Protein AF-A0A970GCQ2-F1 (afdb_monomer_lite)

Sequence (117 aa):
STNFGVFVTISEGITGLLPKSRVRKNDTFQTGEPVTLMVTAIDKENHRITLDYADRSPVELAEERVRSEEHNYRDQHTEKIRSSNPRRGGRNRSDEEWRKYANQKVNPAADNPFKDL

Radius of gyration: 23.0 Å; chains: 1; bounding box: 54×46×40 Å

Structure (mmCIF, N/CA/C/O backbone):
data_AF-A0A970GCQ2-F1
#
_entry.id   AF-A0A970GCQ2-F1
#
loop_
_atom_site.group_PDB
_atom_site.id
_atom_site.type_symbol
_atom_site.label_atom_id
_atom_site.label_alt_id
_atom_site.label_comp_id
_atom_site.label_asym_id
_atom_site.label_entity_id
_atom_site.label_seq_id
_atom_site.pdbx_PDB_ins_code
_atom_site.Cartn_x
_atom_site.Cartn_y
_atom_site.Cartn_z
_atom_site.occupancy
_atom_site.B_iso_or_equiv
_atom_site.auth_seq_id
_atom_site.auth_comp_id
_atom_site.auth_asym_id
_atom_site.auth_atom_id
_atom_site.pdbx_PDB_model_num
ATOM 1 N N . SER A 1 1 ? 13.503 10.999 2.722 1.00 47.62 1 SER A N 1
ATOM 2 C CA . SER A 1 1 ? 12.325 10.325 2.145 1.00 47.62 1 SER A CA 1
ATOM 3 C C . SER A 1 1 ? 12.273 8.885 2.617 1.00 47.62 1 SER A C 1
ATOM 5 O O . SER A 1 1 ? 13.235 8.152 2.434 1.00 47.62 1 SER A O 1
ATOM 7 N N . THR A 1 2 ? 11.196 8.521 3.303 1.00 50.03 2 THR A N 1
ATOM 8 C CA . THR A 1 2 ? 10.989 7.248 4.010 1.00 50.03 2 THR A CA 1
ATOM 9 C C . THR A 1 2 ? 10.860 6.094 3.001 1.00 50.03 2 THR A C 1
ATOM 11 O O . THR A 1 2 ? 10.045 6.164 2.087 1.00 50.03 2 THR A O 1
ATOM 14 N N . ASN A 1 3 ? 11.668 5.033 3.133 1.00 69.62 3 ASN A N 1
ATOM 15 C CA . ASN A 1 3 ? 11.757 3.900 2.182 1.00 69.62 3 ASN A CA 1
ATOM 16 C C . ASN A 1 3 ? 10.490 3.026 2.068 1.00 69.62 3 ASN A C 1
ATOM 18 O O . ASN A 1 3 ? 10.489 2.034 1.344 1.00 69.62 3 ASN A O 1
ATOM 22 N N . PHE A 1 4 ? 9.426 3.375 2.781 1.00 74.31 4 PHE A N 1
ATOM 23 C CA . PHE A 1 4 ? 8.291 2.498 3.035 1.00 74.31 4 PHE A CA 1
ATOM 24 C C . PHE A 1 4 ? 7.145 2.703 2.034 1.00 74.31 4 PHE A C 1
ATOM 26 O O . PHE A 1 4 ? 6.405 1.759 1.777 1.00 74.31 4 PHE A O 1
ATOM 33 N N . GLY A 1 5 ? 7.038 3.879 1.402 1.00 83.88 5 GLY A N 1
ATOM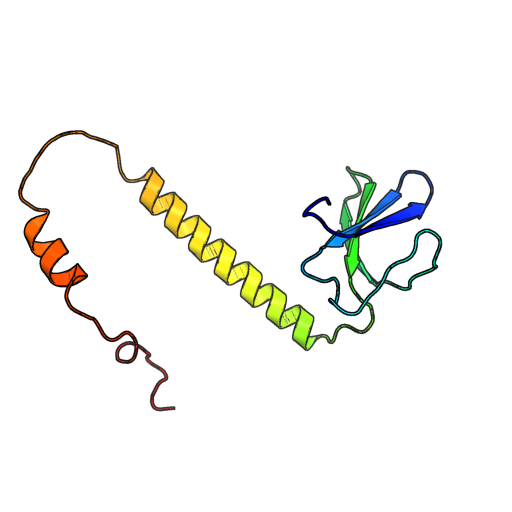 34 C CA . GLY A 1 5 ? 6.011 4.162 0.395 1.00 83.88 5 GLY A CA 1
ATOM 35 C C . GLY A 1 5 ? 5.231 5.447 0.652 1.00 83.88 5 GLY A C 1
ATOM 36 O O . GLY A 1 5 ? 5.770 6.396 1.223 1.00 83.88 5 GLY A O 1
ATOM 37 N N . VAL A 1 6 ? 3.979 5.461 0.196 1.00 87.00 6 VAL A N 1
ATOM 38 C CA . VAL A 1 6 ? 3.041 6.587 0.298 1.00 87.00 6 VAL A CA 1
ATOM 39 C C . VAL A 1 6 ? 2.014 6.283 1.385 1.00 87.00 6 VAL A C 1
ATOM 41 O O . VAL A 1 6 ? 1.444 5.193 1.419 1.00 87.00 6 VAL A O 1
ATOM 44 N N . PHE A 1 7 ? 1.787 7.244 2.276 1.00 88.31 7 PHE A N 1
ATOM 45 C CA . PHE A 1 7 ? 0.778 7.146 3.326 1.00 88.31 7 PHE A CA 1
ATOM 46 C C . PHE A 1 7 ? -0.469 7.916 2.908 1.00 88.31 7 PHE A C 1
ATOM 48 O O . PHE A 1 7 ? -0.369 9.053 2.451 1.00 88.31 7 PHE A O 1
ATOM 55 N N . VAL A 1 8 ? -1.630 7.292 3.077 1.00 87.50 8 VAL A N 1
ATOM 56 C CA . VAL A 1 8 ? -2.932 7.852 2.715 1.00 87.50 8 VAL A CA 1
ATOM 57 C C . VAL A 1 8 ? -3.837 7.781 3.935 1.00 87.50 8 VAL A C 1
ATOM 59 O O . VAL A 1 8 ? -4.020 6.711 4.511 1.00 87.50 8 VAL A O 1
ATOM 62 N N . THR A 1 9 ? -4.418 8.904 4.339 1.00 88.75 9 THR A N 1
ATOM 63 C CA . THR A 1 9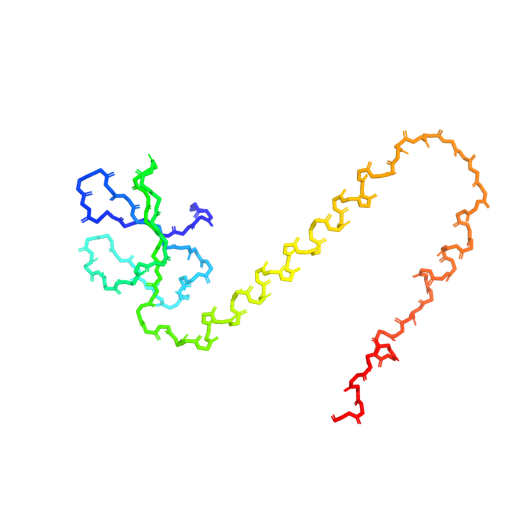 ? -5.422 8.924 5.409 1.00 88.75 9 THR A CA 1
ATOM 64 C C . THR A 1 9 ? -6.776 8.566 4.811 1.00 88.75 9 THR A C 1
ATOM 66 O O . THR A 1 9 ? -7.254 9.267 3.925 1.00 88.75 9 THR A O 1
ATOM 69 N N . ILE A 1 10 ? -7.379 7.468 5.271 1.00 87.06 10 ILE A N 1
ATOM 70 C CA . ILE A 1 10 ? -8.669 6.982 4.747 1.00 87.06 10 ILE A CA 1
ATOM 71 C C . ILE A 1 10 ? -9.822 7.534 5.591 1.00 87.06 10 ILE A C 1
ATOM 73 O O . ILE A 1 10 ? -10.821 8.009 5.061 1.00 87.06 10 ILE A O 1
ATOM 77 N N . SER A 1 11 ? -9.670 7.485 6.914 1.00 85.94 11 SER A N 1
ATOM 78 C CA . SER A 1 11 ? -10.617 8.024 7.892 1.00 85.94 11 SER A CA 1
ATOM 79 C C . SER A 1 11 ? -9.877 8.406 9.173 1.00 85.94 11 SER A C 1
ATOM 81 O O . SER A 1 11 ? -8.693 8.094 9.322 1.00 85.94 11 SER A O 1
ATOM 83 N N . GLU A 1 12 ? -10.561 9.051 10.120 1.00 85.31 12 GLU A N 1
ATOM 84 C CA . GLU A 1 12 ? -9.952 9.407 11.404 1.00 85.31 12 GLU A CA 1
ATOM 85 C C . GLU A 1 12 ? -9.375 8.167 12.104 1.00 85.31 12 GLU A C 1
ATOM 87 O O . GLU A 1 12 ? -10.070 7.177 12.330 1.00 85.31 12 GLU A O 1
ATOM 92 N N . GLY A 1 13 ? -8.069 8.202 12.379 1.00 85.06 13 GLY A N 1
ATOM 93 C CA . GLY A 1 13 ? -7.339 7.108 13.024 1.00 85.06 13 GLY A CA 1
ATOM 94 C C . GLY A 1 13 ? -6.970 5.915 12.131 1.00 85.06 13 GLY A C 1
ATOM 95 O O . GLY A 1 13 ? -6.296 5.013 12.619 1.00 85.06 13 GLY A O 1
ATOM 96 N N . ILE A 1 14 ? -7.345 5.892 10.844 1.00 89.12 14 ILE A N 1
ATOM 97 C CA . ILE A 1 14 ? -7.003 4.795 9.920 1.00 89.12 14 ILE A CA 1
ATOM 98 C C . ILE A 1 14 ? -6.008 5.274 8.867 1.00 89.12 14 ILE A C 1
ATOM 100 O O . ILE A 1 14 ? -6.285 6.187 8.083 1.00 89.12 14 ILE A O 1
ATOM 104 N N . THR A 1 15 ? -4.859 4.597 8.810 1.00 90.00 15 THR A N 1
ATOM 105 C CA . THR A 1 15 ? -3.788 4.921 7.861 1.00 90.00 15 THR A CA 1
ATOM 106 C C . THR A 1 15 ? -3.621 3.816 6.822 1.00 90.00 15 THR A C 1
ATOM 108 O O . THR A 1 15 ? -3.352 2.656 7.142 1.00 90.00 15 THR A O 1
ATOM 111 N N . GLY A 1 16 ? -3.745 4.194 5.556 1.00 90.62 16 GLY A N 1
ATOM 112 C CA . GLY A 1 16 ? -3.386 3.394 4.396 1.00 90.62 16 GLY A CA 1
ATOM 113 C C . GLY A 1 16 ? -1.902 3.533 4.052 1.00 90.62 16 GLY A C 1
ATOM 114 O O . GLY A 1 16 ? -1.356 4.634 4.082 1.00 90.62 16 GLY A O 1
ATOM 115 N N . LEU A 1 17 ? -1.244 2.430 3.700 1.00 91.62 17 LEU A N 1
ATOM 116 C CA . LEU A 1 17 ? 0.119 2.412 3.172 1.00 91.62 17 LEU A CA 1
ATOM 117 C C . LEU A 1 17 ? 0.107 1.807 1.770 1.00 91.62 17 LEU A C 1
ATOM 119 O O . LEU A 1 17 ? -0.298 0.657 1.595 1.00 91.62 17 LEU A O 1
ATOM 123 N N . LEU A 1 18 ? 0.614 2.560 0.799 1.00 89.00 18 LEU A N 1
ATOM 124 C CA . LEU A 1 18 ? 0.946 2.079 -0.535 1.00 89.00 18 LEU A CA 1
ATOM 125 C C . LEU A 1 18 ? 2.466 1.852 -0.610 1.00 89.00 18 LEU A C 1
ATOM 127 O O . LEU A 1 18 ? 3.226 2.825 -0.620 1.00 89.00 18 LEU A O 1
ATOM 131 N N . PRO A 1 19 ? 2.940 0.594 -0.637 1.00 87.69 19 PRO A N 1
ATOM 132 C CA . PRO A 1 19 ? 4.362 0.278 -0.696 1.00 87.69 19 PRO A CA 1
ATOM 133 C C . PRO A 1 19 ? 5.074 0.925 -1.886 1.00 87.69 19 PRO A C 1
ATOM 135 O O . PRO A 1 19 ? 4.571 0.912 -3.009 1.00 87.69 19 PRO A O 1
ATOM 138 N N . LYS A 1 20 ? 6.308 1.403 -1.676 1.00 85.19 20 LYS A N 1
ATOM 139 C CA . LYS A 1 20 ? 7.137 1.977 -2.755 1.00 85.19 20 LYS A CA 1
ATOM 140 C C . LYS A 1 20 ? 7.380 0.997 -3.912 1.00 85.19 20 LYS A C 1
ATOM 142 O O . LYS A 1 20 ? 7.549 1.438 -5.041 1.00 85.19 20 LYS A O 1
ATOM 147 N N . SER A 1 21 ? 7.405 -0.311 -3.642 1.00 82.19 21 SER A N 1
ATOM 148 C CA . SER A 1 21 ? 7.535 -1.345 -4.679 1.00 82.19 21 SER A CA 1
ATOM 149 C C . SER A 1 21 ? 6.366 -1.353 -5.664 1.00 82.19 21 SER A C 1
ATOM 151 O O . SER A 1 21 ? 6.539 -1.797 -6.795 1.00 82.19 21 SER A O 1
ATOM 153 N N . ARG A 1 22 ? 5.198 -0.862 -5.235 1.00 80.00 22 ARG A N 1
ATOM 154 C CA . ARG A 1 22 ? 3.969 -0.820 -6.030 1.00 80.00 22 ARG A CA 1
ATOM 155 C C . ARG A 1 22 ? 3.785 0.521 -6.728 1.00 80.00 22 ARG A C 1
ATOM 157 O O . ARG A 1 22 ? 3.209 0.558 -7.806 1.00 80.00 22 ARG A O 1
ATOM 164 N N . VAL A 1 23 ? 4.306 1.604 -6.148 1.00 83.44 23 VAL A N 1
ATOM 165 C CA . VAL A 1 23 ? 4.251 2.952 -6.733 1.00 83.44 23 VAL A CA 1
ATOM 166 C C . VAL A 1 23 ? 4.933 2.982 -8.100 1.00 83.44 23 VAL A C 1
ATOM 168 O O . VAL A 1 23 ? 6.131 2.707 -8.228 1.00 83.44 23 VAL A O 1
ATOM 171 N N . ARG A 1 24 ? 4.177 3.368 -9.130 1.00 81.50 24 ARG A N 1
ATOM 172 C CA . ARG A 1 24 ? 4.719 3.575 -10.475 1.00 81.50 24 ARG A CA 1
ATOM 173 C C . ARG A 1 24 ? 5.614 4.810 -10.472 1.00 81.50 24 ARG A C 1
ATOM 175 O O . ARG A 1 24 ? 5.263 5.842 -9.920 1.00 81.50 24 ARG A O 1
ATOM 182 N N . LYS A 1 25 ? 6.771 4.735 -11.137 1.00 73.75 25 LYS A N 1
ATOM 183 C CA . LYS A 1 25 ? 7.730 5.860 -11.210 1.00 73.75 25 LYS A CA 1
ATOM 184 C C . LYS A 1 25 ? 7.146 7.127 -11.849 1.00 73.75 25 LYS A C 1
ATOM 186 O O . LYS A 1 25 ? 7.670 8.206 -11.610 1.00 73.75 25 LYS A O 1
ATOM 191 N N . ASN A 1 26 ? 6.108 6.966 -12.667 1.00 77.31 26 ASN A N 1
ATOM 192 C CA . ASN A 1 26 ? 5.427 8.060 -13.351 1.00 77.31 26 ASN A CA 1
ATOM 193 C C . ASN A 1 26 ? 4.252 8.624 -12.541 1.00 77.31 26 ASN A C 1
ATOM 195 O O . ASN A 1 26 ? 3.751 9.687 -12.897 1.00 77.31 26 ASN A O 1
ATOM 199 N N . ASP A 1 27 ? 3.816 7.943 -11.475 1.00 73.75 27 ASP A N 1
ATOM 200 C CA . ASP A 1 27 ? 2.761 8.479 -10.623 1.00 73.75 27 ASP A CA 1
ATOM 201 C C . ASP A 1 27 ? 3.329 9.544 -9.703 1.00 73.75 27 ASP A C 1
ATOM 203 O O . ASP A 1 27 ? 4.262 9.320 -8.927 1.00 73.75 27 ASP A O 1
ATOM 207 N N . THR A 1 28 ? 2.731 10.724 -9.802 1.00 72.94 28 THR A N 1
ATOM 208 C CA . THR A 1 28 ? 3.040 11.856 -8.943 1.00 72.94 28 THR A CA 1
ATOM 209 C C . THR A 1 28 ? 1.852 12.069 -8.030 1.00 72.94 28 THR A C 1
ATOM 211 O O . THR A 1 28 ? 0.811 12.531 -8.473 1.00 72.94 28 THR A O 1
ATOM 214 N N . PHE A 1 29 ? 2.008 11.726 -6.755 1.00 78.06 29 PHE A N 1
ATOM 215 C CA . PHE A 1 29 ? 0.976 11.969 -5.754 1.00 78.06 29 PHE A CA 1
ATOM 216 C C . PHE A 1 29 ? 1.143 13.367 -5.164 1.00 78.06 29 PHE A C 1
ATOM 218 O O . PHE A 1 29 ? 2.224 13.699 -4.665 1.00 78.06 29 PHE A O 1
ATOM 225 N N . GLN A 1 30 ? 0.080 14.171 -5.190 1.00 78.19 30 GLN A N 1
ATOM 226 C CA . GLN A 1 30 ? 0.031 15.454 -4.492 1.00 78.19 30 GLN A CA 1
ATOM 227 C C . GLN A 1 30 ? -0.775 15.345 -3.197 1.00 78.19 30 GLN A C 1
ATOM 229 O O . GLN A 1 30 ? -1.793 14.656 -3.116 1.00 78.19 30 GLN A O 1
ATOM 234 N N . THR A 1 31 ? -0.323 16.044 -2.155 1.00 79.94 31 THR A N 1
ATOM 235 C CA . THR A 1 31 ? -1.047 16.101 -0.883 1.00 79.94 31 THR A CA 1
ATOM 236 C C . THR A 1 31 ? -2.417 16.741 -1.096 1.00 79.94 31 THR A C 1
ATOM 238 O O . THR A 1 31 ? -2.499 17.892 -1.515 1.00 79.94 31 THR A O 1
ATOM 241 N N . GLY A 1 32 ? -3.482 16.004 -0.774 1.00 81.88 32 GLY A N 1
ATOM 242 C CA . GLY A 1 32 ? -4.867 16.461 -0.923 1.00 81.88 32 GLY A CA 1
ATOM 243 C C . GLY A 1 32 ? -5.561 15.997 -2.206 1.00 81.88 32 GLY A C 1
ATOM 244 O O . GLY A 1 32 ? -6.746 16.272 -2.371 1.00 81.88 32 GLY A O 1
ATOM 245 N N . GLU A 1 33 ? -4.869 15.274 -3.088 1.00 84.19 33 GLU A N 1
ATOM 246 C CA . GLU A 1 33 ? -5.492 14.677 -4.268 1.00 84.19 33 GLU A CA 1
ATOM 247 C C . GLU A 1 33 ? -6.247 13.384 -3.900 1.00 84.19 33 GLU A C 1
ATOM 249 O O . GLU A 1 33 ? -5.679 12.504 -3.242 1.00 84.19 33 GLU A O 1
ATOM 254 N N . PRO A 1 34 ? -7.523 13.237 -4.302 1.00 82.81 34 PRO A N 1
ATOM 255 C CA . PRO A 1 34 ? -8.251 11.992 -4.112 1.00 82.81 34 PRO A CA 1
ATOM 256 C C . PRO A 1 34 ? -7.747 10.927 -5.095 1.00 82.81 34 PRO A C 1
ATOM 258 O O . PRO A 1 34 ? -7.767 11.124 -6.306 1.00 82.81 34 PRO A O 1
ATOM 261 N N . VAL A 1 35 ? -7.350 9.763 -4.577 1.00 82.69 35 VAL A N 1
ATOM 262 C CA . VAL A 1 35 ? -6.863 8.630 -5.380 1.00 82.69 35 VAL A CA 1
ATOM 263 C C . VAL A 1 35 ? -7.737 7.407 -5.126 1.00 82.69 35 VAL A C 1
ATOM 265 O O . VAL A 1 35 ? -8.098 7.115 -3.986 1.00 82.69 35 VAL A O 1
ATOM 268 N N . THR A 1 36 ? -8.058 6.667 -6.188 1.00 85.69 36 THR A N 1
ATOM 269 C CA . THR A 1 36 ? -8.779 5.392 -6.082 1.00 85.69 36 THR A CA 1
ATOM 270 C C . THR A 1 36 ? -7.785 4.239 -6.008 1.00 85.69 36 THR A C 1
ATOM 272 O O . THR A 1 36 ? -7.032 4.004 -6.949 1.00 85.69 36 THR A O 1
ATOM 275 N N . LEU A 1 37 ? -7.790 3.513 -4.890 1.00 88.12 37 LEU A N 1
ATOM 276 C CA . LEU A 1 37 ? -6.912 2.371 -4.632 1.00 88.12 37 LEU A CA 1
ATOM 277 C C . LEU A 1 37 ? -7.734 1.164 -4.170 1.00 88.12 37 LEU A C 1
ATOM 279 O O . LEU A 1 37 ? -8.844 1.303 -3.657 1.00 88.12 37 LEU A O 1
ATOM 283 N N . MET A 1 38 ? -7.169 -0.028 -4.328 1.00 89.50 38 MET A N 1
ATOM 284 C CA . MET A 1 38 ? -7.735 -1.288 -3.865 1.00 89.50 38 MET A CA 1
ATOM 285 C C . MET A 1 38 ? -7.106 -1.714 -2.535 1.00 89.50 38 MET A C 1
ATOM 287 O O . MET A 1 38 ? -5.897 -1.606 -2.324 1.00 89.50 38 MET A O 1
ATOM 291 N N . VAL A 1 39 ? -7.928 -2.243 -1.630 1.00 89.88 39 VAL A N 1
ATOM 292 C CA . VAL A 1 39 ? -7.466 -2.802 -0.355 1.00 89.88 39 VAL A CA 1
ATOM 293 C C . VAL A 1 39 ? -6.962 -4.228 -0.570 1.00 89.88 39 VAL A C 1
ATOM 295 O O . VAL A 1 39 ? -7.707 -5.087 -1.031 1.00 89.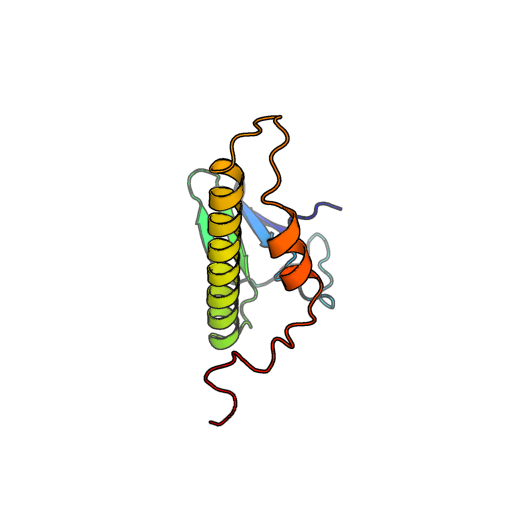88 39 VAL A O 1
ATOM 298 N N . THR A 1 40 ? -5.706 -4.489 -0.201 1.00 88.31 40 THR A N 1
ATOM 299 C CA . THR A 1 40 ? -5.087 -5.825 -0.322 1.00 88.31 40 THR A CA 1
ATOM 300 C C . THR A 1 40 ? -4.969 -6.558 1.007 1.00 88.31 40 THR A C 1
ATOM 302 O O . THR A 1 40 ? -5.103 -7.778 1.044 1.00 88.31 40 THR A O 1
ATOM 305 N N . ALA A 1 41 ? -4.742 -5.834 2.102 1.00 88.56 41 ALA A N 1
ATOM 306 C CA . ALA A 1 41 ? -4.698 -6.407 3.442 1.00 88.56 41 ALA A CA 1
ATOM 307 C C . ALA A 1 41 ? -5.203 -5.398 4.474 1.00 88.56 41 ALA A C 1
ATOM 309 O O . ALA A 1 41 ? -4.993 -4.191 4.327 1.00 88.56 41 ALA A O 1
ATOM 310 N N . ILE A 1 42 ? -5.844 -5.905 5.526 1.00 90.25 42 ILE A N 1
ATOM 311 C CA . ILE A 1 42 ? -6.381 -5.110 6.630 1.00 90.25 42 ILE A CA 1
ATOM 312 C C . ILE A 1 42 ? -5.761 -5.622 7.925 1.00 90.25 42 ILE A C 1
ATOM 314 O O . ILE A 1 42 ? -5.935 -6.786 8.278 1.00 90.25 42 ILE A O 1
ATOM 318 N N . ASP A 1 43 ? -5.081 -4.734 8.639 1.00 91.00 43 ASP A N 1
ATOM 319 C CA . ASP A 1 43 ? -4.569 -4.957 9.984 1.00 91.00 43 ASP A CA 1
ATOM 320 C C . ASP A 1 43 ? -5.417 -4.135 10.963 1.00 91.00 43 ASP A C 1
ATOM 322 O O . ASP A 1 43 ? -5.302 -2.909 11.056 1.00 91.00 43 ASP A O 1
ATOM 326 N N . LYS A 1 44 ? -6.326 -4.827 11.657 1.00 89.50 44 LYS A N 1
ATOM 327 C CA . LYS A 1 44 ? -7.275 -4.206 12.588 1.00 89.50 44 LYS A CA 1
ATOM 328 C C . LYS A 1 44 ? -6.631 -3.801 13.910 1.00 89.50 44 LYS A C 1
ATOM 330 O O . LYS A 1 44 ? -7.140 -2.888 14.543 1.00 89.50 44 LYS A O 1
ATOM 335 N N . GLU A 1 45 ? -5.552 -4.462 14.320 1.00 90.88 45 GLU A N 1
ATOM 336 C CA . GLU A 1 45 ? -4.891 -4.192 15.602 1.00 90.88 45 GLU A CA 1
ATOM 337 C C . GLU A 1 45 ? -4.105 -2.886 15.532 1.00 90.88 45 GLU A C 1
ATOM 339 O O . GLU A 1 45 ? -4.165 -2.063 16.441 1.00 90.88 45 GLU A O 1
ATOM 344 N N . ASN A 1 46 ? -3.420 -2.664 14.409 1.00 87.75 46 ASN A N 1
ATOM 345 C CA . ASN A 1 46 ? -2.633 -1.455 14.189 1.00 87.75 46 ASN A CA 1
ATOM 346 C C . ASN A 1 46 ? -3.404 -0.351 13.452 1.00 87.75 46 ASN A C 1
ATOM 348 O O . ASN A 1 46 ? -2.827 0.698 13.172 1.00 87.75 46 ASN A O 1
ATOM 352 N N . HIS A 1 47 ? -4.676 -0.576 13.104 1.00 88.25 47 HIS A N 1
ATOM 353 C CA . HIS A 1 47 ? -5.487 0.333 12.281 1.00 88.25 47 HIS A CA 1
ATOM 354 C C . HIS A 1 47 ? -4.808 0.699 10.946 1.00 88.25 47 HIS A C 1
ATOM 356 O O . HIS A 1 47 ? -4.856 1.841 10.474 1.00 88.25 47 HIS A O 1
ATOM 362 N N . ARG A 1 48 ? -4.148 -0.291 10.330 1.00 89.56 48 ARG A N 1
ATOM 363 C CA . ARG A 1 48 ? -3.368 -0.130 9.099 1.00 89.56 48 ARG A CA 1
ATOM 364 C C . ARG A 1 48 ? -4.002 -0.885 7.950 1.00 89.56 48 ARG A C 1
ATOM 366 O O . ARG A 1 48 ? -4.394 -2.041 8.074 1.00 89.56 48 ARG A O 1
ATOM 373 N N . ILE A 1 49 ? -4.048 -0.240 6.793 1.00 91.69 49 ILE A N 1
ATOM 374 C CA . ILE A 1 49 ? -4.570 -0.846 5.570 1.00 91.69 49 ILE A CA 1
ATOM 375 C C . ILE A 1 49 ? -3.469 -0.843 4.520 1.00 91.69 49 ILE A C 1
ATOM 377 O O . ILE A 1 49 ? -2.833 0.178 4.274 1.00 91.69 49 ILE A O 1
ATOM 381 N N . THR A 1 50 ? -3.225 -1.992 3.897 1.00 90.75 50 THR A N 1
ATOM 382 C CA . THR A 1 50 ? -2.278 -2.083 2.785 1.00 90.75 50 THR A CA 1
ATOM 383 C C . THR A 1 50 ? -3.023 -1.885 1.477 1.00 90.75 50 THR A C 1
ATOM 385 O O . THR A 1 50 ? -3.944 -2.641 1.149 1.00 90.75 50 THR A O 1
ATOM 388 N N . LEU A 1 51 ? -2.618 -0.859 0.740 1.00 90.38 51 LEU A N 1
ATOM 389 C CA . LEU A 1 51 ? -3.254 -0.429 -0.496 1.00 90.38 51 LEU A CA 1
ATOM 390 C C . LEU A 1 51 ? -2.456 -0.897 -1.717 1.00 90.38 51 LEU A C 1
ATOM 392 O O . LEU A 1 51 ? -1.253 -1.175 -1.643 1.00 90.38 51 LEU A O 1
ATOM 396 N N . ASP A 1 52 ? -3.150 -1.004 -2.841 1.00 88.81 52 ASP A N 1
ATOM 397 C CA . ASP A 1 52 ? -2.584 -1.289 -4.154 1.00 88.81 52 ASP A CA 1
ATOM 398 C C . ASP A 1 52 ? -3.400 -0.591 -5.250 1.00 88.81 52 ASP A C 1
ATOM 400 O O . ASP A 1 52 ? -4.488 -0.071 -5.006 1.00 88.81 52 ASP A O 1
ATOM 404 N N . TYR A 1 53 ? -2.867 -0.572 -6.459 1.00 86.81 53 TYR A N 1
ATOM 405 C CA . TYR A 1 53 ? -3.522 -0.031 -7.637 1.00 86.81 53 TYR A CA 1
ATOM 406 C C . TYR A 1 53 ? -4.707 -0.902 -8.056 1.00 86.81 53 TYR A C 1
ATOM 408 O O . TYR A 1 53 ? -4.604 -2.127 -8.123 1.00 86.81 53 TYR A O 1
ATOM 416 N N . ALA A 1 54 ? -5.851 -0.273 -8.329 1.00 80.00 54 ALA A N 1
ATOM 417 C CA . ALA A 1 54 ? -7.059 -0.983 -8.750 1.00 80.00 54 ALA A CA 1
ATOM 418 C C . ALA A 1 54 ? -6.960 -1.511 -10.194 1.00 80.00 54 ALA A C 1
ATOM 420 O O . ALA A 1 54 ? -7.606 -2.493 -10.539 1.00 80.00 54 ALA A O 1
ATOM 421 N N . ASP A 1 55 ? -6.129 -0.883 -11.027 1.00 79.06 55 ASP A N 1
ATOM 422 C CA . ASP A 1 55 ? -5.873 -1.249 -12.423 1.00 79.06 55 ASP A CA 1
ATOM 423 C C . ASP A 1 55 ? -4.851 -2.385 -12.579 1.00 79.06 55 ASP A C 1
ATOM 425 O O . ASP A 1 55 ? -4.455 -2.732 -13.692 1.00 79.06 55 ASP A O 1
ATOM 429 N N . ARG A 1 56 ? -4.416 -2.984 -11.469 1.00 71.75 56 ARG A N 1
ATOM 430 C CA . ARG A 1 56 ? -3.444 -4.068 -11.491 1.00 71.75 56 ARG A CA 1
ATOM 431 C C . ARG A 1 56 ? -4.083 -5.352 -12.002 1.00 71.75 56 ARG A C 1
ATOM 433 O O . ARG A 1 56 ? -5.117 -5.793 -11.496 1.00 71.75 56 ARG A O 1
ATOM 440 N N . SER A 1 57 ? -3.466 -5.968 -13.008 1.00 74.19 57 SER A N 1
ATOM 441 C CA . SER A 1 57 ? -4.006 -7.202 -13.574 1.00 74.19 57 SER A CA 1
ATOM 442 C C . SER A 1 57 ? -3.892 -8.364 -12.570 1.00 74.19 57 SER A C 1
ATOM 444 O O . SER A 1 57 ? -2.933 -8.427 -11.792 1.00 74.19 57 SER A O 1
ATOM 446 N N . PRO A 1 58 ? -4.823 -9.338 -12.592 1.00 68.56 58 PRO A N 1
ATOM 447 C CA . PRO A 1 58 ? -4.713 -10.547 -11.772 1.00 68.56 58 PRO A CA 1
ATOM 448 C C . PRO A 1 58 ? -3.402 -11.317 -11.995 1.00 68.56 58 PRO A C 1
ATOM 450 O O . PRO A 1 58 ? -2.911 -11.973 -11.078 1.00 68.56 58 PRO A O 1
ATOM 453 N N . VAL A 1 59 ? -2.829 -11.212 -13.199 1.00 72.62 59 VAL A N 1
ATOM 454 C CA . VAL A 1 59 ? -1.555 -11.839 -13.576 1.00 72.62 59 VAL A CA 1
ATOM 455 C C . VAL A 1 59 ? -0.390 -11.195 -12.822 1.00 72.62 59 VAL A C 1
ATOM 457 O O . VAL A 1 59 ? 0.387 -11.903 -12.189 1.00 72.62 59 VAL A O 1
ATOM 460 N N . GLU A 1 60 ? -0.319 -9.863 -12.782 1.00 71.00 60 GLU A N 1
ATOM 461 C CA . GLU A 1 60 ? 0.733 -9.137 -12.052 1.00 71.00 60 GLU A CA 1
ATOM 462 C C . GLU A 1 60 ? 0.714 -9.427 -10.544 1.00 71.00 60 GLU A C 1
ATOM 464 O O . GLU A 1 60 ? 1.763 -9.543 -9.906 1.00 71.00 60 GLU A O 1
ATOM 469 N N . LEU A 1 61 ? -0.482 -9.574 -9.965 1.00 72.06 61 LEU A N 1
ATOM 470 C CA . LEU A 1 61 ? -0.646 -9.938 -8.556 1.00 72.06 61 LEU A CA 1
ATOM 471 C C . LEU A 1 61 ? -0.148 -11.361 -8.266 1.00 72.06 61 LEU A C 1
ATOM 473 O O . LEU A 1 61 ? 0.412 -11.613 -7.197 1.00 72.06 61 LEU A O 1
ATOM 477 N N . ALA A 1 62 ? -0.357 -12.296 -9.196 1.00 70.94 62 ALA A N 1
ATOM 478 C CA . ALA A 1 62 ? 0.126 -13.667 -9.067 1.00 70.94 62 ALA A CA 1
ATOM 479 C C . ALA A 1 62 ? 1.658 -13.737 -9.175 1.00 70.94 62 ALA A C 1
ATOM 481 O O . ALA A 1 62 ? 2.298 -14.390 -8.352 1.00 70.94 62 ALA A O 1
ATOM 482 N N . GLU A 1 63 ? 2.253 -13.014 -10.124 1.00 69.88 63 GLU A N 1
ATOM 483 C CA . GLU A 1 63 ? 3.708 -12.964 -10.307 1.00 69.88 63 GLU A CA 1
ATOM 484 C C . GLU A 1 63 ? 4.441 -12.373 -9.094 1.00 69.88 63 GLU A C 1
ATOM 486 O O . GLU A 1 63 ? 5.494 -12.880 -8.694 1.00 69.88 63 GLU A O 1
ATOM 491 N N . GLU A 1 64 ? 3.893 -11.329 -8.461 1.00 71.44 64 GLU A N 1
ATOM 492 C CA . GLU A 1 64 ? 4.503 -10.757 -7.255 1.00 71.44 64 GLU A CA 1
ATOM 493 C C . GLU A 1 64 ? 4.505 -11.748 -6.087 1.00 71.44 64 GLU A C 1
ATOM 495 O O . GLU A 1 64 ? 5.504 -11.827 -5.369 1.00 71.44 64 GLU A O 1
ATOM 500 N N . ARG A 1 65 ? 3.437 -12.541 -5.916 1.00 70.19 65 ARG A N 1
ATOM 501 C CA . ARG A 1 65 ? 3.387 -13.579 -4.873 1.00 70.19 65 ARG A CA 1
ATOM 502 C C . ARG A 1 65 ? 4.501 -14.598 -5.063 1.00 70.19 65 ARG A C 1
ATOM 504 O O . ARG A 1 65 ? 5.272 -14.800 -4.129 1.00 70.19 65 ARG A O 1
ATOM 511 N N . VAL A 1 66 ? 4.661 -15.120 -6.279 1.00 71.81 66 VAL A N 1
ATOM 512 C CA . VAL A 1 66 ? 5.729 -16.077 -6.611 1.00 71.81 66 VAL A CA 1
ATOM 513 C C . VAL A 1 66 ? 7.107 -15.482 -6.313 1.00 71.81 66 VAL A C 1
ATOM 515 O O . VAL A 1 66 ? 7.932 -16.109 -5.649 1.00 71.81 66 VAL A O 1
ATOM 518 N N . ARG A 1 67 ? 7.348 -14.232 -6.731 1.00 67.31 67 ARG A N 1
ATOM 519 C CA . ARG A 1 67 ? 8.628 -13.552 -6.486 1.00 67.31 67 ARG A CA 1
ATOM 520 C C . ARG A 1 67 ? 8.888 -13.334 -4.992 1.00 67.31 67 ARG A C 1
ATOM 522 O O . ARG A 1 67 ? 10.021 -13.480 -4.540 1.00 67.31 67 ARG A O 1
ATOM 529 N N . SER A 1 68 ? 7.856 -12.983 -4.225 1.00 67.00 68 SER A N 1
ATOM 530 C CA . SER A 1 68 ? 7.967 -12.788 -2.777 1.00 67.00 68 SER A CA 1
ATOM 531 C C . SER A 1 68 ? 8.201 -14.099 -2.020 1.00 67.00 68 SER A C 1
ATOM 533 O O . SER A 1 68 ? 8.992 -14.120 -1.077 1.00 67.00 68 SER A O 1
ATOM 535 N N . GLU A 1 69 ? 7.586 -15.199 -2.461 1.00 67.00 69 GLU A N 1
ATOM 536 C CA . GLU A 1 69 ? 7.779 -16.532 -1.889 1.00 67.00 69 GLU A CA 1
ATOM 537 C C . GLU A 1 69 ? 9.200 -17.046 -2.148 1.00 67.00 69 GLU A C 1
ATOM 539 O O . GLU A 1 69 ? 9.866 -17.474 -1.205 1.00 67.00 69 GLU A O 1
ATOM 544 N N . GLU A 1 70 ? 9.718 -16.925 -3.377 1.00 64.38 70 GLU A N 1
ATOM 545 C CA . GLU A 1 70 ? 11.087 -17.351 -3.711 1.00 64.38 70 GLU A CA 1
ATOM 546 C C . GLU A 1 70 ? 12.144 -16.617 -2.868 1.00 64.38 70 GLU A C 1
ATOM 548 O O . GLU A 1 70 ? 13.058 -17.241 -2.316 1.00 64.38 70 GLU A O 1
ATOM 553 N N . HIS A 1 71 ? 12.008 -15.293 -2.726 1.00 65.12 71 HIS A N 1
ATOM 554 C CA . HIS A 1 71 ? 12.927 -14.490 -1.917 1.00 65.12 71 HIS A CA 1
ATOM 555 C C . HIS A 1 71 ? 12.940 -14.958 -0.457 1.00 65.12 71 HIS A C 1
ATOM 557 O O . HIS A 1 71 ? 14.007 -15.165 0.123 1.00 65.12 71 HIS A O 1
ATOM 563 N N . ASN A 1 72 ? 11.760 -15.228 0.103 1.00 67.31 72 ASN A N 1
ATOM 564 C CA . ASN A 1 72 ? 11.625 -15.662 1.487 1.00 67.31 72 ASN A CA 1
ATOM 565 C C . ASN A 1 72 ? 12.252 -17.053 1.726 1.00 67.31 72 ASN A C 1
ATOM 567 O O . ASN A 1 72 ? 12.881 -17.283 2.760 1.00 67.31 72 ASN A O 1
ATOM 571 N N . TYR A 1 73 ? 12.162 -17.971 0.753 1.00 63.41 73 TYR A N 1
ATOM 572 C CA . TYR A 1 73 ? 12.842 -19.273 0.816 1.00 63.41 73 TYR A CA 1
ATOM 573 C C . TYR A 1 73 ? 14.373 -19.141 0.803 1.00 63.41 73 TYR A C 1
ATOM 575 O O . TYR A 1 73 ? 15.056 -19.809 1.586 1.00 63.41 73 TYR A O 1
ATOM 583 N N . ARG A 1 74 ? 14.933 -18.277 -0.056 1.00 61.91 74 ARG A N 1
ATOM 584 C CA . ARG A 1 74 ? 16.391 -18.060 -0.141 1.00 61.91 74 ARG A CA 1
ATOM 585 C C . ARG A 1 74 ? 16.958 -17.440 1.134 1.00 61.91 74 ARG A C 1
ATOM 587 O O . ARG A 1 74 ? 18.023 -17.871 1.591 1.00 61.91 74 ARG A O 1
ATOM 594 N N . ASP A 1 75 ? 16.257 -16.473 1.720 1.00 61.31 75 ASP A N 1
ATOM 595 C CA . ASP A 1 75 ? 16.682 -15.826 2.964 1.00 61.31 75 ASP A CA 1
ATOM 596 C C . ASP A 1 75 ? 16.643 -16.799 4.150 1.00 61.31 75 ASP A C 1
ATOM 598 O O . ASP A 1 75 ? 17.639 -16.924 4.868 1.00 61.31 75 ASP A O 1
ATOM 602 N N . GLN A 1 76 ? 15.568 -17.585 4.299 1.00 60.56 76 GLN A N 1
ATOM 603 C CA . GLN A 1 76 ? 15.486 -18.611 5.349 1.00 60.56 76 GLN A CA 1
ATOM 604 C C . GLN A 1 76 ? 16.588 -19.671 5.228 1.00 60.56 76 GLN A C 1
ATOM 606 O O . GLN A 1 76 ? 17.144 -20.115 6.237 1.00 60.56 76 GLN A O 1
ATOM 611 N N . HIS A 1 77 ? 16.933 -20.079 4.002 1.00 59.47 77 HIS A N 1
ATOM 612 C CA . HIS A 1 77 ? 17.985 -21.072 3.790 1.00 59.47 77 HIS A CA 1
ATOM 613 C C . HIS A 1 77 ? 19.377 -20.493 4.093 1.00 59.47 77 HIS A C 1
ATOM 615 O O . HIS A 1 77 ? 20.202 -21.154 4.723 1.00 59.47 77 HIS A O 1
ATOM 621 N N . THR A 1 78 ? 19.621 -19.231 3.727 1.00 60.34 78 THR A N 1
ATOM 622 C CA . THR A 1 78 ? 20.893 -18.535 3.986 1.00 60.34 78 THR A CA 1
ATOM 623 C C . THR A 1 78 ? 21.117 -18.276 5.481 1.00 60.34 78 THR A C 1
ATOM 625 O O . THR A 1 78 ? 22.219 -18.503 5.984 1.00 60.34 78 THR A O 1
ATOM 628 N N . GLU A 1 79 ? 20.084 -17.851 6.214 1.00 58.25 79 GLU A N 1
ATOM 629 C CA . GLU A 1 79 ? 20.120 -17.675 7.677 1.00 58.25 79 GLU A CA 1
ATOM 630 C C . GLU A 1 79 ? 20.375 -19.001 8.410 1.00 58.25 79 GLU A C 1
ATOM 632 O O . GLU A 1 79 ? 21.184 -19.052 9.342 1.00 58.25 79 GLU A O 1
ATOM 637 N N . LYS A 1 80 ? 19.774 -20.111 7.954 1.00 57.16 80 LYS A N 1
ATOM 638 C CA . LYS A 1 80 ? 20.054 -21.445 8.512 1.00 57.16 80 LYS A CA 1
ATOM 639 C C . LYS A 1 80 ? 21.510 -21.865 8.325 1.00 57.16 80 LYS A C 1
ATOM 641 O O . LYS A 1 80 ? 22.128 -22.295 9.291 1.00 57.16 80 LYS A O 1
ATOM 646 N N . ILE A 1 81 ? 22.079 -21.683 7.132 1.00 58.44 81 ILE A N 1
ATOM 647 C CA . ILE A 1 81 ? 23.487 -22.026 6.849 1.00 58.44 81 ILE A CA 1
ATOM 648 C C . ILE A 1 81 ? 24.446 -21.180 7.710 1.00 58.44 81 ILE A C 1
ATOM 650 O O . ILE A 1 81 ? 25.461 -21.678 8.204 1.00 58.44 81 ILE A O 1
ATOM 654 N N . ARG A 1 82 ? 24.124 -19.896 7.926 1.00 57.19 82 ARG A N 1
ATOM 655 C CA . ARG A 1 82 ? 24.933 -18.979 8.752 1.00 57.19 82 ARG A CA 1
ATOM 656 C C . ARG A 1 82 ? 24.834 -19.275 10.247 1.00 57.19 82 ARG A C 1
ATOM 658 O O . ARG A 1 82 ? 25.845 -19.180 10.940 1.00 57.19 82 ARG A O 1
ATOM 665 N N . SER A 1 83 ? 23.653 -19.643 10.739 1.00 57.38 83 SER A N 1
ATOM 666 C CA . SER A 1 83 ? 23.429 -19.983 12.151 1.00 57.38 83 SER A CA 1
ATOM 667 C C . SER A 1 83 ? 23.941 -21.379 12.523 1.00 57.38 83 SER A C 1
ATOM 669 O O . SER A 1 83 ? 24.311 -21.597 13.675 1.00 57.38 83 SER A O 1
ATOM 671 N N . SER A 1 84 ? 24.055 -22.302 11.559 1.00 56.84 84 SER A N 1
ATOM 672 C CA . SER A 1 84 ? 24.649 -23.630 11.768 1.00 56.84 84 SER A CA 1
ATOM 673 C C . SER A 1 84 ? 26.181 -23.653 11.771 1.00 56.84 84 SER A C 1
ATOM 675 O O . SER A 1 84 ? 26.755 -24.701 12.057 1.00 56.84 84 SER A O 1
ATOM 677 N N . ASN A 1 85 ? 26.859 -22.541 11.457 1.00 50.91 85 ASN A N 1
ATOM 678 C CA . ASN A 1 85 ? 28.320 -22.496 11.419 1.00 50.91 85 ASN A CA 1
ATOM 679 C C . ASN A 1 85 ? 28.879 -21.861 12.708 1.00 50.91 85 ASN A C 1
ATOM 681 O O . ASN A 1 85 ? 28.986 -20.631 12.790 1.00 50.91 85 ASN A O 1
ATOM 685 N N . PRO A 1 86 ? 29.244 -22.649 13.741 1.00 50.50 86 PRO A N 1
ATOM 686 C CA . PRO A 1 86 ? 29.874 -22.098 14.928 1.00 50.50 86 PRO A CA 1
ATOM 687 C C . PRO A 1 86 ? 31.181 -21.420 14.524 1.00 50.50 86 PRO A C 1
ATOM 689 O O . PRO A 1 86 ? 32.070 -22.034 13.932 1.00 50.50 86 PRO A O 1
ATOM 692 N N . ARG A 1 87 ? 31.314 -20.136 14.870 1.00 50.28 87 ARG A N 1
ATOM 693 C CA . ARG A 1 87 ? 32.585 -19.409 14.820 1.00 50.28 87 ARG A CA 1
ATOM 694 C C . ARG A 1 87 ? 33.568 -20.077 15.782 1.00 50.28 87 ARG A C 1
ATOM 696 O O . ARG A 1 87 ? 33.703 -19.663 16.928 1.00 50.28 87 ARG A O 1
ATOM 703 N N . ARG A 1 88 ? 34.254 -21.119 15.319 1.00 42.62 88 ARG A N 1
ATOM 704 C CA . ARG A 1 88 ? 35.374 -21.736 16.023 1.00 42.62 88 ARG A CA 1
ATOM 705 C C . ARG A 1 88 ? 36.646 -21.379 15.272 1.00 42.62 88 ARG A C 1
ATOM 707 O O . ARG A 1 88 ? 36.928 -21.909 14.203 1.00 42.62 88 ARG A O 1
ATOM 714 N N . GLY A 1 89 ? 37.400 -20.443 15.843 1.00 46.88 89 GLY A N 1
ATOM 715 C CA . GLY A 1 89 ? 38.799 -20.271 15.486 1.00 46.88 89 GLY A CA 1
ATOM 716 C C . GLY A 1 89 ? 39.525 -21.609 15.632 1.00 46.88 89 GLY A C 1
ATOM 717 O O . GLY A 1 89 ? 39.349 -22.310 16.627 1.00 46.88 89 GLY A O 1
ATOM 718 N N . GLY A 1 90 ? 40.311 -21.970 14.623 1.00 43.34 90 GLY A N 1
ATOM 719 C CA . GLY A 1 90 ? 41.083 -23.206 14.629 1.00 43.34 90 GLY A CA 1
ATOM 720 C C . GLY A 1 90 ? 41.397 -23.672 13.219 1.00 43.34 90 GLY A C 1
ATOM 721 O O . GLY A 1 90 ? 40.576 -24.311 12.576 1.00 43.34 90 GLY A O 1
ATOM 722 N N . ARG A 1 91 ? 42.604 -23.331 12.757 1.00 51.56 91 ARG A N 1
ATOM 723 C CA . ARG A 1 91 ? 43.268 -23.877 11.565 1.00 51.56 91 ARG A CA 1
ATOM 724 C C . ARG A 1 91 ? 42.980 -25.379 11.430 1.00 51.56 91 ARG A C 1
ATOM 726 O O . ARG A 1 91 ? 43.258 -26.092 12.384 1.00 51.56 91 ARG A O 1
ATOM 733 N N . ASN A 1 92 ? 42.525 -25.851 10.266 1.00 41.78 92 ASN A N 1
ATOM 734 C CA . ASN A 1 92 ? 42.803 -27.216 9.796 1.00 41.78 92 ASN A CA 1
ATOM 735 C C . ASN A 1 92 ? 42.465 -27.404 8.304 1.00 41.78 92 ASN A C 1
ATOM 737 O O . ASN A 1 92 ? 41.322 -27.672 7.955 1.00 41.78 92 ASN A O 1
ATOM 741 N N . ARG A 1 93 ? 43.505 -27.256 7.462 1.00 48.59 93 ARG A N 1
ATOM 742 C CA . ARG A 1 93 ? 43.920 -27.992 6.232 1.00 48.59 93 ARG A CA 1
ATOM 743 C C . ARG A 1 93 ? 42.917 -28.629 5.244 1.00 48.59 93 ARG A C 1
ATOM 745 O O . ARG A 1 93 ? 43.370 -29.212 4.270 1.00 48.59 93 ARG A O 1
ATOM 752 N N . SER A 1 94 ? 41.610 -28.503 5.419 1.00 50.44 94 SER A N 1
ATOM 753 C CA . SER A 1 94 ? 40.584 -29.023 4.495 1.00 50.44 94 SER A CA 1
ATOM 754 C C . SER A 1 94 ? 40.045 -27.953 3.527 1.00 50.44 94 SER A C 1
ATOM 756 O O . SER A 1 94 ? 39.357 -28.274 2.564 1.00 50.44 94 SER A O 1
ATOM 758 N N . ASP A 1 95 ? 40.455 -26.693 3.715 1.00 51.09 95 ASP A N 1
ATOM 759 C CA . ASP A 1 95 ? 40.043 -25.517 2.931 1.00 51.09 95 ASP A CA 1
ATOM 760 C C . ASP A 1 95 ? 40.651 -25.423 1.517 1.00 51.09 95 ASP A C 1
ATOM 762 O O . ASP A 1 95 ? 40.302 -24.521 0.755 1.00 51.0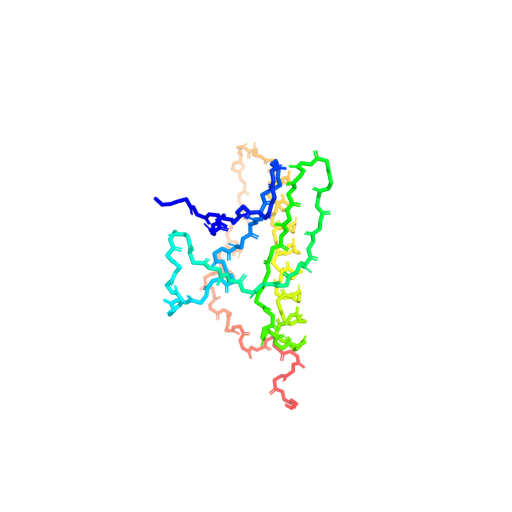9 95 ASP A O 1
ATOM 766 N N . GLU A 1 96 ? 41.581 -26.300 1.137 1.00 49.53 96 GLU A N 1
ATOM 767 C CA . GLU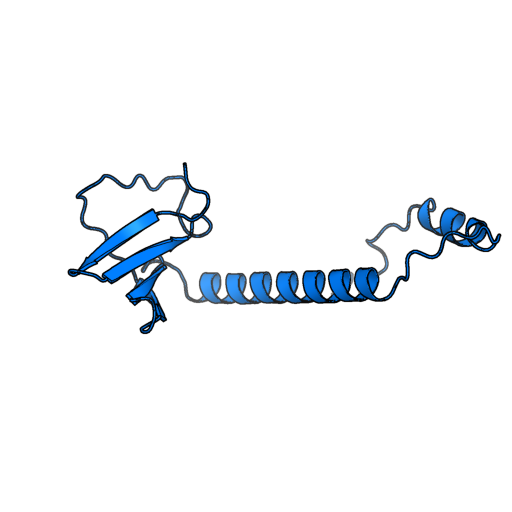 A 1 96 ? 42.328 -26.137 -0.120 1.00 49.53 96 GLU A CA 1
ATOM 768 C C . GLU A 1 96 ? 41.641 -26.803 -1.321 1.00 49.53 96 GLU A C 1
ATOM 770 O O . GLU A 1 96 ? 41.714 -26.296 -2.442 1.00 49.53 96 GLU A O 1
ATOM 775 N N . GLU A 1 97 ? 40.893 -27.885 -1.093 1.00 53.41 97 GLU A N 1
ATOM 776 C CA . GLU A 1 97 ? 40.143 -28.563 -2.157 1.00 53.41 97 GLU A CA 1
ATOM 777 C C . GLU A 1 97 ? 38.932 -27.740 -2.604 1.00 53.41 97 GLU A C 1
ATOM 779 O O . GLU A 1 97 ? 38.702 -27.565 -3.797 1.00 53.41 97 GLU A O 1
ATOM 784 N N . TRP A 1 98 ? 38.208 -27.134 -1.665 1.00 51.00 98 TRP A N 1
ATOM 785 C CA . TRP A 1 98 ? 36.979 -26.387 -1.949 1.00 51.00 98 TRP A CA 1
ATOM 786 C C . TRP A 1 98 ? 37.268 -25.060 -2.663 1.00 51.00 98 TRP A C 1
ATOM 788 O O . TRP A 1 98 ? 36.475 -24.597 -3.483 1.00 51.00 98 TRP A O 1
ATOM 798 N N . ARG A 1 99 ? 38.455 -24.481 -2.437 1.00 54.69 99 ARG A N 1
ATOM 799 C CA . ARG A 1 99 ? 38.936 -23.293 -3.162 1.00 54.69 99 ARG A CA 1
ATOM 800 C C . ARG A 1 99 ? 39.255 -23.587 -4.626 1.00 54.69 99 ARG A C 1
ATOM 802 O O . ARG A 1 99 ? 39.065 -22.700 -5.457 1.00 54.69 99 ARG A O 1
ATOM 809 N N . LYS A 1 100 ? 39.689 -24.810 -4.964 1.00 53.34 100 LYS A N 1
ATOM 810 C CA . LYS A 1 100 ? 39.894 -25.215 -6.367 1.00 53.34 100 LYS A CA 1
ATOM 811 C C . LYS A 1 100 ? 38.574 -25.280 -7.129 1.00 53.34 100 LYS A C 1
ATOM 813 O O . LYS A 1 100 ? 38.511 -24.767 -8.242 1.00 53.34 100 LYS A O 1
ATOM 818 N N . TYR A 1 101 ? 37.527 -25.827 -6.513 1.00 52.38 101 TYR A N 1
ATOM 819 C CA . TYR A 1 101 ? 36.197 -25.884 -7.126 1.00 52.38 101 TYR A CA 1
ATOM 820 C C . TYR A 1 101 ? 35.520 -24.507 -7.203 1.00 52.38 101 TYR A C 1
ATOM 822 O O . TYR A 1 101 ? 34.847 -24.221 -8.185 1.00 52.38 101 TYR A O 1
ATOM 830 N N . ALA A 1 102 ? 35.741 -23.618 -6.226 1.00 56.31 102 ALA A N 1
ATOM 831 C CA . ALA A 1 102 ? 35.153 -22.273 -6.221 1.00 56.31 102 ALA A CA 1
ATOM 832 C C . ALA A 1 102 ? 35.742 -21.327 -7.288 1.00 56.31 102 ALA A C 1
ATOM 834 O O 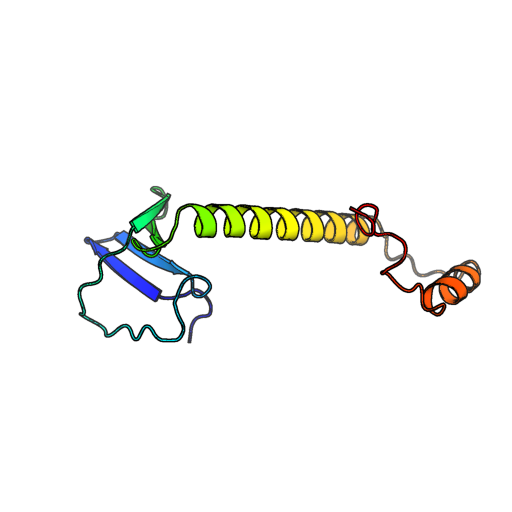. ALA A 1 102 ? 35.045 -20.440 -7.776 1.00 56.31 102 ALA A O 1
ATOM 835 N N . ASN A 1 103 ? 37.013 -21.511 -7.666 1.00 55.19 103 ASN A N 1
ATOM 836 C CA . ASN A 1 103 ? 37.659 -20.722 -8.724 1.00 55.19 103 ASN A CA 1
ATOM 837 C C . ASN A 1 103 ? 37.547 -21.365 -10.117 1.00 55.19 103 ASN A C 1
ATOM 839 O O . ASN A 1 103 ? 37.973 -20.769 -11.111 1.00 55.19 103 ASN A O 1
ATOM 843 N N . GLN A 1 104 ? 36.975 -22.567 -10.209 1.00 49.75 104 GLN A N 1
ATOM 844 C CA . GLN A 1 104 ? 36.617 -23.175 -11.479 1.00 49.75 104 GLN A CA 1
ATOM 845 C C . GLN A 1 104 ? 35.308 -22.529 -11.929 1.00 49.75 104 GLN A C 1
ATOM 847 O O . GLN A 1 104 ? 34.290 -22.653 -11.259 1.00 49.75 104 GLN A O 1
ATOM 852 N N . LYS A 1 105 ? 35.335 -21.785 -13.042 1.00 53.22 105 LYS A N 1
ATOM 853 C CA . LYS A 1 105 ? 34.132 -21.211 -13.661 1.00 53.22 105 LYS A CA 1
ATOM 854 C C . LYS A 1 105 ? 33.178 -22.344 -14.051 1.00 53.22 105 LYS A C 1
ATOM 856 O O . LYS A 1 105 ? 33.216 -22.827 -15.180 1.00 53.22 105 LYS A O 1
ATOM 861 N N . VAL A 1 106 ? 32.336 -22.775 -13.119 1.00 53.41 106 VAL A N 1
ATOM 862 C CA . VAL A 1 106 ? 31.166 -23.597 -13.408 1.00 53.41 106 VAL A CA 1
ATOM 863 C C . VAL A 1 106 ? 30.225 -22.683 -14.167 1.00 53.41 106 VAL A C 1
ATOM 865 O O . VAL A 1 106 ? 29.711 -21.713 -13.619 1.00 53.41 106 VAL A O 1
ATOM 868 N N . ASN A 1 107 ? 30.107 -22.922 -15.468 1.00 51.88 107 ASN A N 1
ATOM 869 C CA . ASN A 1 107 ? 29.211 -22.172 -16.325 1.00 51.88 107 ASN A CA 1
ATOM 870 C C . ASN A 1 107 ? 27.779 -22.580 -15.922 1.00 51.88 107 ASN A C 1
ATOM 872 O O . ASN A 1 107 ? 27.394 -23.717 -16.199 1.00 51.88 107 ASN A O 1
ATOM 876 N N . PRO A 1 108 ? 26.985 -21.715 -15.262 1.00 53.31 108 PRO A N 1
ATOM 877 C CA . PRO A 1 108 ? 25.703 -22.107 -14.661 1.00 53.31 108 PRO A CA 1
ATOM 878 C C . PRO A 1 108 ? 24.617 -22.450 -15.701 1.00 53.31 108 PRO A C 1
ATOM 880 O O . PRO A 1 108 ? 23.488 -22.758 -15.346 1.00 53.31 108 PRO A O 1
ATOM 883 N N . ALA A 1 109 ? 24.947 -22.417 -16.996 1.00 53.94 109 ALA A N 1
ATOM 884 C CA . ALA A 1 109 ? 24.059 -22.742 -18.109 1.00 53.94 109 ALA A CA 1
ATOM 885 C C . ALA A 1 109 ? 24.009 -24.242 -18.476 1.00 53.94 109 ALA A C 1
ATOM 887 O O . ALA A 1 109 ? 23.364 -24.587 -19.470 1.00 53.94 109 ALA A O 1
ATOM 888 N N . ALA A 1 110 ? 24.731 -25.110 -17.754 1.00 53.34 110 ALA A N 1
ATOM 889 C CA . ALA A 1 110 ? 24.761 -26.559 -17.995 1.00 53.34 110 ALA A CA 1
ATOM 890 C C . ALA A 1 110 ? 23.903 -27.372 -17.008 1.00 53.34 110 ALA A C 1
ATOM 892 O O . ALA A 1 110 ? 23.639 -28.537 -17.272 1.00 53.34 110 ALA A O 1
ATOM 893 N N . ASP A 1 111 ? 23.445 -26.755 -15.918 1.00 61.38 111 ASP A N 1
ATOM 894 C CA . ASP A 1 111 ? 22.620 -27.397 -14.885 1.00 61.38 111 ASP A CA 1
ATOM 895 C C . ASP A 1 111 ? 21.211 -26.782 -14.867 1.00 61.38 111 ASP A C 1
ATOM 897 O O . ASP A 1 111 ? 20.655 -26.436 -13.829 1.00 61.38 111 ASP A O 1
ATOM 901 N N . ASN A 1 112 ? 20.668 -26.535 -16.066 1.00 60.78 112 ASN A N 1
ATOM 902 C CA . ASN A 1 112 ? 19.298 -26.073 -16.236 1.00 60.78 112 ASN A CA 1
ATOM 903 C C . ASN A 1 112 ? 18.495 -27.209 -16.891 1.00 60.78 112 ASN A C 1
ATOM 905 O O . ASN A 1 112 ? 18.609 -27.398 -18.105 1.00 60.78 112 ASN A O 1
ATOM 909 N N . PRO A 1 113 ? 17.707 -27.982 -16.121 1.00 68.94 113 PRO A N 1
ATOM 910 C CA . PRO A 1 113 ? 17.039 -29.198 -16.599 1.00 68.94 113 PRO A CA 1
ATOM 911 C C . PRO A 1 113 ? 15.903 -28.940 -17.608 1.00 68.94 113 PRO A C 1
ATOM 913 O O . PRO A 1 113 ? 15.234 -29.875 -18.031 1.00 68.94 113 PRO A O 1
ATOM 916 N N . PHE A 1 114 ? 15.700 -27.683 -18.013 1.00 58.75 114 PHE A N 1
ATOM 917 C CA . PHE A 1 114 ? 14.702 -27.242 -18.991 1.00 58.75 114 PHE A CA 1
ATOM 918 C C . PHE A 1 114 ? 15.319 -26.546 -20.210 1.00 58.75 114 PHE A C 1
ATOM 920 O O . PHE A 1 114 ? 14.631 -25.819 -20.915 1.00 58.75 114 PHE A O 1
ATOM 927 N N . LYS A 1 115 ? 16.627 -26.693 -20.450 1.00 58.66 115 LYS A N 1
ATOM 928 C CA . LYS A 1 115 ? 17.290 -25.975 -21.550 1.00 58.66 115 LYS A CA 1
ATOM 929 C C . LYS A 1 115 ? 16.879 -26.460 -22.947 1.00 58.66 115 LYS A C 1
ATOM 931 O O . LYS A 1 115 ? 16.980 -25.682 -23.889 1.00 58.66 115 LYS A O 1
ATOM 936 N N . ASP A 1 116 ? 16.417 -27.703 -23.058 1.00 59.66 116 ASP A N 1
ATOM 937 C CA . ASP A 1 116 ? 16.063 -28.350 -24.329 1.00 59.66 116 ASP A CA 1
ATOM 938 C C . ASP A 1 116 ? 14.555 -28.661 -24.452 1.00 59.66 116 ASP A C 1
ATOM 940 O O . ASP A 1 116 ? 14.182 -29.635 -25.108 1.00 59.66 116 ASP A O 1
ATOM 944 N N . LEU A 1 117 ? 13.685 -27.858 -23.820 1.00 54.81 117 LEU A N 1
ATOM 945 C CA . LEU A 1 117 ? 12.233 -27.904 -24.047 1.00 54.81 117 LEU A CA 1
ATOM 946 C C . LEU A 1 117 ? 11.749 -26.698 -24.861 1.00 54.81 117 LEU A C 1
ATOM 948 O O . LEU A 1 117 ? 12.216 -25.573 -24.572 1.00 54.81 117 LEU A O 1
#

Secondary structure (DSSP, 8-state):
--TTEEEEEEETTEEEEEETTTS-TT--PPTT----EEEEEEETTTTEEEEEETT--HHHHHHHHHHHHHHHHHHHHHHHHHHTS-------S-HHHHHHHHTS---TTSS-TTTT-

Foldseek 3Di:
DDQAADWDDPDVQAIEGEGPVQDDPPDDDDPPDDDDWDFDDADPVNNYTYTHHPPDDPVNVVVVVVVVVVVVVVVVVVVVVVVPDPPDDDDDDPPPVVVVVVPPPPPVLVPDPPPPD

pLDDT: mean 70.44, std 15.05, range [41.78, 91.69]